Protein AF-A0A957R5I1-F1 (afdb_monomer)

Sequence (158 aa):
MKPSRKRTYSVPQFLSDVSAVVSNPRVVFKVADLPAPFRERLMLAVTAVNECRYCSYFHARQAVRAGLAREEVDDLLKGVIENVPLDEAAAVFYAQHWADHNGDPDPAVRARLVEGHGEEKVQVIEMALLLIRIANLSGNSYDVWLARVSGGRWGGAA

Foldseek 3Di:
DPDDDQAADDPVRLVVLVCVCVVCVVLVVCLVVPQQLLLLLLLLQLCLLNVQPVSLVVSLVSNVVSPDDNVCSVCSSPNHCPPPPPLSSLLSVVSNQCSNVVNDHDVVSLVVVCVSQNPSVSSSSSSSSSVSSSVSNHSQNVLVVCCVVVVHPGSPDD

Structure (mmCIF, N/CA/C/O backbone):
data_AF-A0A957R5I1-F1
#
_entry.id   AF-A0A957R5I1-F1
#
loop_
_atom_site.group_PDB
_atom_site.id
_atom_site.type_symbol
_atom_site.label_atom_id
_atom_site.label_alt_id
_atom_site.label_comp_id
_atom_site.label_asym_id
_atom_site.label_entity_id
_atom_site.label_seq_id
_atom_site.pdbx_PDB_ins_code
_atom_site.Cartn_x
_atom_site.Cartn_y
_atom_site.Cartn_z
_atom_site.occupancy
_atom_site.B_iso_or_equiv
_atom_site.auth_seq_id
_atom_site.auth_comp_id
_atom_site.auth_asym_id
_atom_site.auth_atom_id
_atom_site.pdbx_PDB_model_num
ATOM 1 N N . MET A 1 1 ? -10.894 -12.390 -13.606 1.00 41.28 1 MET A N 1
ATOM 2 C CA . MET A 1 1 ? -10.155 -11.112 -13.669 1.00 41.28 1 MET A CA 1
ATOM 3 C C . MET A 1 1 ? -9.214 -11.184 -14.865 1.00 41.28 1 MET A C 1
ATOM 5 O O . MET A 1 1 ? -8.538 -12.197 -14.996 1.00 41.28 1 MET A O 1
ATOM 9 N N . LYS A 1 2 ? -9.240 -10.226 -15.804 1.00 32.09 2 LYS A N 1
ATOM 10 C CA . LYS A 1 2 ? -8.241 -10.201 -16.894 1.00 32.09 2 LYS A CA 1
ATOM 11 C C . LYS A 1 2 ? -6.866 -9.949 -16.258 1.00 32.09 2 LYS A C 1
ATOM 13 O O . LYS A 1 2 ? -6.829 -9.119 -15.355 1.00 32.09 2 LYS A O 1
ATOM 18 N N . PRO A 1 3 ? -5.779 -10.611 -16.689 1.00 42.66 3 PRO A N 1
ATOM 19 C CA . PRO A 1 3 ? -4.452 -10.299 -16.171 1.00 42.66 3 PRO A CA 1
ATOM 20 C C . PRO A 1 3 ? -4.141 -8.838 -16.506 1.00 42.66 3 PRO A C 1
ATOM 22 O O . PRO A 1 3 ? -4.047 -8.461 -17.678 1.00 42.66 3 PRO A O 1
ATOM 25 N N . SER A 1 4 ? -4.091 -7.990 -15.481 1.00 56.34 4 SER A N 1
ATOM 26 C CA . SER A 1 4 ? -3.625 -6.619 -15.617 1.00 56.34 4 SER A CA 1
ATOM 27 C C . SER A 1 4 ? -2.122 -6.647 -15.834 1.00 56.34 4 SER A C 1
ATOM 29 O O . SER A 1 4 ? -1.395 -7.390 -15.190 1.00 56.34 4 SER A O 1
ATOM 31 N N . ARG A 1 5 ? -1.622 -5.826 -16.754 1.00 70.81 5 ARG A N 1
ATOM 32 C CA . ARG A 1 5 ? -0.180 -5.623 -16.885 1.00 70.81 5 ARG A CA 1
ATOM 33 C C . ARG A 1 5 ? 0.357 -5.066 -15.560 1.00 70.81 5 ARG A C 1
ATOM 35 O O . ARG A 1 5 ? -0.186 -4.071 -15.077 1.00 70.81 5 ARG A O 1
ATOM 42 N N . LYS A 1 6 ? 1.425 -5.662 -15.013 1.00 86.06 6 LYS A N 1
ATOM 43 C CA . LYS A 1 6 ? 2.073 -5.199 -13.771 1.00 86.06 6 LYS A CA 1
ATOM 44 C C . LYS A 1 6 ? 2.314 -3.690 -13.808 1.00 86.06 6 LYS A C 1
ATOM 46 O O . LYS A 1 6 ? 2.896 -3.170 -14.764 1.00 86.06 6 LYS A O 1
ATOM 51 N N . ARG A 1 7 ? 1.880 -2.983 -12.761 1.00 91.62 7 ARG A N 1
ATOM 52 C CA . ARG A 1 7 ? 2.051 -1.525 -12.659 1.00 91.62 7 ARG A CA 1
ATOM 53 C C . ARG A 1 7 ? 3.519 -1.185 -12.393 1.00 91.62 7 ARG A C 1
ATOM 55 O O . ARG A 1 7 ? 4.143 -1.772 -11.512 1.00 91.62 7 ARG A O 1
ATOM 62 N N . THR A 1 8 ? 4.055 -0.217 -13.129 1.00 94.25 8 THR A N 1
ATOM 63 C CA . THR A 1 8 ? 5.418 0.319 -12.973 1.00 94.25 8 THR A CA 1
ATOM 64 C C . THR A 1 8 ? 5.370 1.828 -12.778 1.00 94.25 8 THR A C 1
ATOM 66 O O . THR A 1 8 ? 4.401 2.468 -13.179 1.00 94.25 8 THR A O 1
ATOM 69 N N . TYR A 1 9 ? 6.435 2.412 -12.240 1.00 94.62 9 TYR A N 1
ATOM 70 C CA . TYR A 1 9 ? 6.546 3.854 -12.078 1.00 94.62 9 TYR A CA 1
ATOM 71 C C . TYR A 1 9 ? 6.905 4.574 -13.375 1.00 94.62 9 TYR A C 1
ATOM 73 O O . TYR A 1 9 ? 7.762 4.140 -14.148 1.00 94.62 9 TYR A O 1
ATOM 81 N N . SER A 1 10 ? 6.309 5.753 -13.544 1.00 94.38 10 SER A N 1
ATOM 82 C CA . SER A 1 10 ? 6.950 6.858 -14.256 1.00 94.38 10 SER A CA 1
ATOM 83 C C . SER A 1 10 ? 7.736 7.728 -13.265 1.00 94.38 10 SER A C 1
ATOM 85 O O . SER A 1 10 ? 7.438 7.742 -12.070 1.00 94.38 10 SER A O 1
ATOM 87 N N . VAL A 1 11 ? 8.726 8.485 -13.752 1.00 93.75 11 VAL A N 1
ATOM 88 C CA . VAL A 1 11 ? 9.521 9.394 -12.902 1.00 93.75 11 VAL A CA 1
ATOM 89 C C . VAL A 1 11 ? 8.651 10.445 -12.193 1.00 93.75 11 VAL A C 1
ATOM 91 O O . VAL A 1 11 ? 8.801 10.580 -10.980 1.00 93.75 11 VAL A O 1
ATOM 94 N N . PRO A 1 12 ? 7.713 11.152 -12.862 1.00 96.06 12 PRO A N 1
ATOM 95 C CA . PRO A 1 12 ? 6.876 12.141 -12.178 1.00 96.06 12 PRO A CA 1
ATOM 96 C C . PRO A 1 12 ? 6.035 11.531 -11.055 1.00 96.06 12 PRO A C 1
ATOM 98 O O . PRO A 1 12 ? 5.927 12.107 -9.977 1.00 96.06 12 PRO A O 1
ATOM 101 N N . GLN A 1 13 ? 5.484 10.338 -11.286 1.00 95.31 13 GLN A N 1
ATOM 102 C CA . GLN A 1 13 ? 4.665 9.645 -10.298 1.00 95.31 13 GLN A CA 1
ATOM 103 C C . GLN A 1 13 ? 5.496 9.191 -9.092 1.00 95.31 13 GLN A C 1
ATOM 105 O O . GLN A 1 13 ? 5.071 9.372 -7.957 1.00 95.31 13 GLN A O 1
ATOM 110 N N . PHE A 1 14 ? 6.702 8.666 -9.325 1.00 96.69 14 PHE A N 1
ATOM 111 C CA . PHE A 1 14 ? 7.619 8.301 -8.248 1.00 96.69 14 PHE A CA 1
ATOM 112 C C . PHE A 1 14 ? 7.990 9.511 -7.383 1.00 96.69 14 PHE A C 1
ATOM 114 O O . PHE A 1 14 ? 7.928 9.439 -6.158 1.00 96.69 14 PHE A O 1
ATOM 121 N N . LEU A 1 15 ? 8.334 10.640 -8.009 1.00 97.50 15 LEU A N 1
ATOM 122 C CA . LEU A 1 15 ? 8.675 11.866 -7.284 1.00 97.50 15 LEU A CA 1
ATOM 123 C C . LEU A 1 15 ? 7.487 12.411 -6.483 1.00 97.50 15 LEU A C 1
ATOM 125 O O . LEU A 1 15 ? 7.681 12.861 -5.356 1.00 97.50 15 LEU A O 1
ATOM 129 N N . SER A 1 16 ? 6.275 12.337 -7.037 1.00 97.00 16 SER A N 1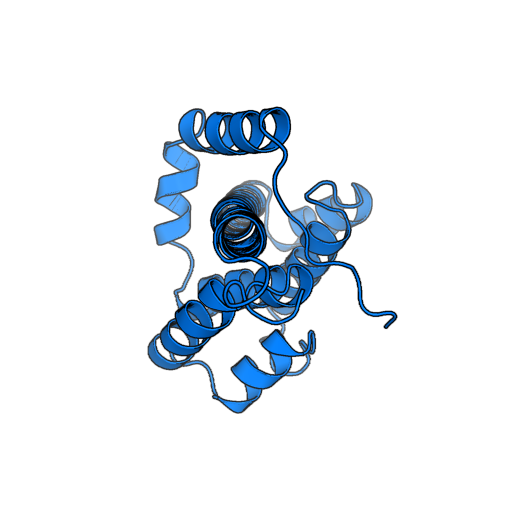
ATOM 130 C CA . SER A 1 16 ? 5.041 12.722 -6.344 1.00 97.00 16 SER A CA 1
ATOM 131 C C . SER A 1 16 ? 4.816 11.876 -5.089 1.00 97.00 16 SER A C 1
ATOM 133 O O . SER A 1 16 ? 4.655 12.424 -3.999 1.00 97.00 16 SER A O 1
ATOM 135 N N . ASP A 1 17 ? 4.872 10.548 -5.219 1.00 97.56 17 ASP A N 1
ATOM 136 C CA . ASP A 1 17 ? 4.639 9.625 -4.104 1.00 97.56 17 ASP A CA 1
ATOM 137 C C . ASP A 1 17 ? 5.710 9.798 -3.009 1.00 97.56 17 ASP A C 1
ATOM 139 O O . ASP A 1 17 ? 5.391 9.898 -1.823 1.00 97.56 17 ASP A O 1
ATOM 143 N N . VAL A 1 18 ? 6.986 9.927 -3.395 1.00 97.81 18 VAL A N 1
ATOM 144 C CA . VAL A 1 18 ? 8.087 10.192 -2.451 1.00 97.81 18 VAL A CA 1
ATOM 145 C C . VAL A 1 18 ? 7.914 11.542 -1.757 1.00 97.81 18 VAL A C 1
ATOM 147 O O . VAL A 1 18 ? 8.105 11.635 -0.544 1.00 97.81 18 VAL A O 1
ATOM 150 N N . SER A 1 19 ? 7.530 12.588 -2.492 1.00 97.69 19 SER A N 1
ATOM 151 C CA . SER A 1 19 ? 7.288 13.911 -1.913 1.00 97.69 19 SER A CA 1
ATOM 152 C C . SER A 1 19 ? 6.162 13.868 -0.879 1.00 97.69 19 SER A C 1
ATOM 154 O O . SER A 1 19 ? 6.321 14.425 0.210 1.00 97.69 19 SER A O 1
ATOM 156 N N . ALA A 1 20 ? 5.070 13.152 -1.159 1.00 96.50 20 ALA A N 1
ATOM 157 C CA . ALA A 1 20 ? 3.962 12.984 -0.224 1.00 96.50 20 ALA A CA 1
ATOM 158 C C . ALA A 1 20 ? 4.394 12.293 1.083 1.00 96.50 20 ALA A C 1
ATOM 160 O O . ALA A 1 20 ? 4.005 12.739 2.164 1.00 96.50 20 ALA A O 1
ATOM 161 N N . VAL A 1 21 ? 5.254 11.271 1.014 1.00 97.31 21 VAL A N 1
ATOM 162 C CA . VAL A 1 21 ? 5.819 10.605 2.204 1.00 97.31 21 VAL A CA 1
ATOM 163 C C . VAL A 1 21 ? 6.737 11.549 2.989 1.00 97.31 21 VAL A C 1
ATOM 165 O O . VAL A 1 21 ? 6.558 11.735 4.193 1.00 97.31 21 VAL A O 1
ATOM 168 N N . VAL A 1 22 ? 7.702 12.183 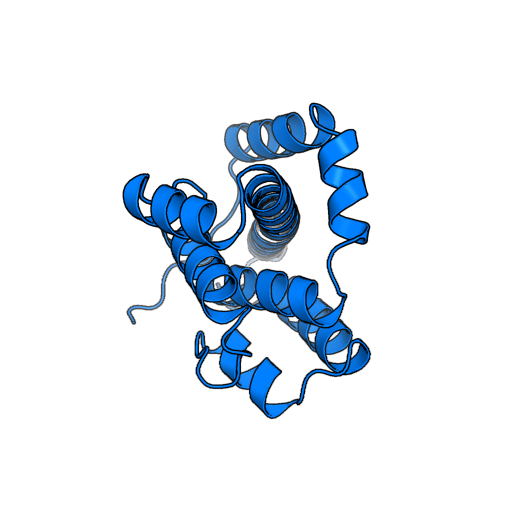2.314 1.00 96.88 22 VAL A N 1
ATOM 169 C CA . VAL A 1 22 ? 8.713 13.050 2.954 1.00 96.88 22 VAL A CA 1
ATOM 170 C C . VAL A 1 22 ? 8.086 14.298 3.582 1.00 96.88 22 VAL A C 1
ATOM 172 O O . VAL A 1 22 ? 8.574 14.784 4.601 1.00 96.88 22 VAL A O 1
ATOM 175 N N . SER A 1 23 ? 6.980 14.790 3.023 1.00 96.75 23 SER A N 1
ATOM 176 C CA . SER A 1 23 ? 6.259 15.956 3.547 1.00 96.75 23 SER A CA 1
ATOM 177 C C . SER A 1 23 ? 5.437 15.643 4.803 1.00 96.75 23 SER A C 1
ATOM 179 O O . SER A 1 23 ? 5.042 16.562 5.518 1.00 96.75 23 SER A O 1
ATOM 181 N N . ASN A 1 24 ? 5.198 14.362 5.112 1.00 96.00 24 ASN A N 1
ATOM 182 C CA . ASN A 1 24 ? 4.316 13.924 6.198 1.00 96.00 24 ASN A CA 1
ATOM 183 C C . ASN A 1 24 ? 5.007 12.978 7.203 1.00 96.00 24 ASN A C 1
ATOM 185 O O . ASN A 1 24 ? 4.441 11.940 7.562 1.00 96.00 24 ASN A O 1
ATOM 189 N N . PRO A 1 25 ? 6.193 13.324 7.744 1.00 95.12 25 PRO A N 1
ATOM 190 C CA . PRO A 1 25 ? 6.981 12.405 8.568 1.00 95.12 25 PRO A CA 1
ATOM 191 C C . PRO A 1 25 ? 6.228 11.941 9.820 1.00 95.12 25 PRO A C 1
ATOM 193 O O . PRO A 1 25 ? 6.342 10.788 10.220 1.00 95.12 25 PRO A O 1
ATOM 196 N N . ARG A 1 26 ? 5.394 12.807 10.418 1.00 95.94 26 ARG A N 1
ATOM 197 C CA . ARG A 1 26 ? 4.580 12.451 11.593 1.00 95.94 26 ARG A CA 1
ATOM 198 C C . ARG A 1 26 ? 3.613 11.302 11.306 1.00 95.94 26 ARG A C 1
ATOM 200 O O . ARG A 1 26 ? 3.454 10.433 12.153 1.00 95.94 26 ARG A O 1
ATOM 207 N N . VAL A 1 27 ? 2.982 11.295 10.132 1.00 96.31 27 VAL A N 1
ATOM 208 C CA . VAL A 1 27 ? 2.048 10.229 9.734 1.00 96.31 27 VAL A CA 1
ATOM 209 C C . VAL A 1 27 ? 2.821 8.958 9.390 1.00 96.31 27 VAL A C 1
ATOM 211 O O . VAL A 1 27 ? 2.406 7.874 9.785 1.00 96.31 27 VAL A O 1
ATOM 214 N N . VAL A 1 28 ? 3.986 9.089 8.744 1.00 97.06 28 VAL A N 1
ATOM 215 C CA . VAL A 1 28 ? 4.887 7.958 8.460 1.00 97.06 28 VAL A CA 1
ATOM 216 C C . VAL A 1 28 ? 5.271 7.224 9.742 1.00 97.06 28 VAL A C 1
ATOM 218 O O . VAL A 1 28 ? 5.175 6.001 9.791 1.00 97.06 28 VAL A O 1
ATOM 221 N N . PHE A 1 29 ? 5.649 7.946 10.801 1.00 96.12 29 PHE A N 1
ATOM 222 C CA . PHE A 1 29 ? 5.985 7.316 12.081 1.00 96.12 29 PHE A CA 1
ATOM 223 C C . PHE A 1 29 ? 4.798 6.569 12.699 1.00 96.12 29 PHE A C 1
ATOM 225 O O . PHE A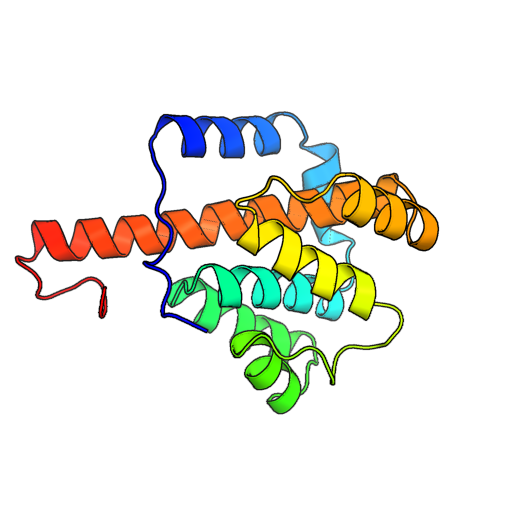 1 29 ? 4.986 5.465 13.200 1.00 96.12 29 PHE A O 1
ATOM 232 N N . LYS A 1 30 ? 3.575 7.100 12.578 1.00 97.25 30 LYS A N 1
ATOM 233 C CA . LYS A 1 30 ? 2.358 6.441 13.084 1.00 97.25 30 LYS A CA 1
ATOM 234 C C . LYS A 1 30 ? 2.016 5.128 12.376 1.00 97.25 30 LYS A C 1
ATOM 236 O O . LYS A 1 30 ? 1.296 4.308 12.933 1.00 97.25 30 LYS A O 1
ATOM 241 N N . VAL A 1 31 ? 2.553 4.865 11.181 1.00 97.75 31 VAL A N 1
ATOM 242 C CA . VAL A 1 31 ? 2.393 3.550 10.524 1.00 97.75 31 VAL A CA 1
ATOM 243 C C . VAL A 1 31 ? 3.020 2.428 11.365 1.00 97.75 31 VAL A C 1
ATOM 245 O O . VAL A 1 31 ? 2.567 1.279 11.317 1.00 97.75 31 VAL A O 1
ATOM 248 N N . ALA A 1 32 ? 4.047 2.742 12.162 1.00 94.75 32 ALA A N 1
ATOM 249 C CA . ALA A 1 32 ? 4.655 1.786 13.082 1.00 94.75 32 ALA A CA 1
ATOM 250 C C . ALA A 1 32 ? 3.686 1.340 14.192 1.00 94.75 32 ALA A C 1
ATOM 252 O O . ALA A 1 32 ? 3.779 0.189 14.620 1.00 94.75 32 ALA A O 1
ATOM 253 N N . ASP A 1 33 ? 2.745 2.211 14.573 1.00 96.62 33 ASP A N 1
ATOM 254 C CA . ASP A 1 33 ? 1.778 2.005 15.658 1.00 96.62 33 ASP A CA 1
ATOM 255 C C . ASP A 1 33 ? 0.588 1.125 15.242 1.00 96.62 33 ASP A C 1
ATOM 257 O O . ASP A 1 33 ? -0.148 0.628 16.097 1.00 96.62 33 ASP A O 1
ATOM 261 N N . LEU A 1 34 ? 0.390 0.894 13.936 1.00 97.50 34 LEU A N 1
ATOM 262 C CA . LEU A 1 34 ? -0.582 -0.094 13.472 1.00 97.50 34 LEU A CA 1
ATOM 263 C C . LEU A 1 34 ? -0.189 -1.488 13.990 1.00 97.50 34 LEU A C 1
ATOM 265 O O . LEU A 1 34 ? 0.981 -1.873 13.850 1.00 97.50 34 LEU A O 1
ATOM 269 N N . PRO A 1 35 ? -1.145 -2.287 14.511 1.00 98.25 35 PRO A N 1
ATOM 270 C CA . PRO A 1 35 ? -0.881 -3.671 14.877 1.00 98.25 35 PRO A CA 1
ATOM 271 C C . PRO A 1 35 ? -0.208 -4.410 13.722 1.00 98.25 35 PRO A C 1
ATOM 273 O O . PRO A 1 35 ? -0.649 -4.312 12.576 1.00 98.25 35 PRO A O 1
ATOM 276 N N . ALA A 1 36 ? 0.864 -5.149 14.013 1.00 98.50 36 ALA A N 1
ATOM 277 C CA . ALA A 1 36 ? 1.637 -5.822 12.973 1.00 98.50 36 ALA A CA 1
ATOM 278 C C . ALA A 1 36 ? 0.772 -6.735 12.074 1.00 98.50 36 ALA A C 1
ATOM 280 O O . ALA A 1 36 ? 0.919 -6.617 10.859 1.00 98.50 36 ALA A O 1
ATOM 281 N N . PRO A 1 37 ? -0.168 -7.552 12.603 1.00 98.50 37 PRO A N 1
ATOM 282 C CA . PRO A 1 37 ? -1.093 -8.321 11.769 1.00 98.50 37 PRO A CA 1
ATOM 283 C C . PRO A 1 37 ? -1.876 -7.454 10.782 1.00 98.50 37 PRO A C 1
ATOM 285 O O . PRO A 1 37 ? -1.838 -7.697 9.578 1.00 98.50 37 PRO A O 1
ATOM 288 N N . PHE A 1 38 ? -2.513 -6.394 11.286 1.00 98.69 38 PHE A N 1
ATOM 289 C CA . PHE A 1 38 ? -3.313 -5.478 10.481 1.00 98.69 38 PHE A CA 1
ATOM 290 C C . PHE A 1 38 ? -2.482 -4.814 9.386 1.00 98.69 38 PHE A C 1
ATOM 292 O O . PHE A 1 38 ? -2.872 -4.790 8.219 1.00 98.69 38 PHE A O 1
ATOM 299 N N . ARG A 1 39 ? -1.295 -4.312 9.746 1.00 98.69 39 ARG A N 1
ATOM 300 C CA . ARG A 1 39 ? -0.388 -3.688 8.786 1.00 98.69 39 ARG A CA 1
ATOM 301 C C . ARG A 1 39 ? -0.036 -4.663 7.670 1.00 98.69 39 ARG A C 1
ATOM 303 O O . ARG A 1 39 ? -0.149 -4.288 6.512 1.00 98.69 39 ARG A O 1
ATOM 310 N N . GLU A 1 40 ? 0.337 -5.902 7.984 1.00 98.81 40 GLU A N 1
ATOM 311 C CA . GLU A 1 40 ? 0.695 -6.884 6.954 1.00 98.81 40 GLU A CA 1
ATOM 312 C C . GLU A 1 40 ? -0.494 -7.282 6.061 1.00 98.81 40 GLU A C 1
ATOM 314 O O . GLU A 1 40 ? -0.287 -7.501 4.868 1.00 98.81 40 GLU A O 1
ATOM 319 N N . ARG A 1 41 ? -1.740 -7.267 6.559 1.00 98.81 41 ARG A N 1
ATOM 320 C CA . ARG A 1 41 ? -2.934 -7.425 5.703 1.00 98.81 41 ARG A CA 1
ATOM 321 C C . ARG A 1 41 ? -3.057 -6.311 4.670 1.00 98.81 41 ARG A C 1
ATOM 323 O O . ARG A 1 41 ? -3.280 -6.597 3.496 1.00 98.81 41 ARG A O 1
ATOM 330 N N . LEU A 1 42 ? -2.858 -5.055 5.083 1.00 98.81 42 LEU A N 1
ATOM 331 C CA . LEU A 1 42 ? -2.854 -3.906 4.168 1.00 98.81 42 LEU A CA 1
ATOM 332 C C . LEU A 1 42 ? -1.732 -4.035 3.125 1.00 98.81 42 LEU A C 1
ATOM 334 O O . LEU A 1 42 ? -1.964 -3.818 1.935 1.00 98.81 42 LEU A O 1
ATOM 338 N N . MET A 1 43 ? -0.529 -4.434 3.559 1.00 98.81 43 MET A N 1
ATOM 339 C CA . MET A 1 43 ? 0.618 -4.629 2.665 1.00 98.81 43 MET A CA 1
ATOM 340 C C . MET A 1 43 ? 0.336 -5.716 1.619 1.00 98.81 43 MET A C 1
ATOM 342 O O . MET A 1 43 ? 0.606 -5.515 0.431 1.00 98.81 43 MET A O 1
ATOM 346 N N . LEU A 1 44 ? -0.215 -6.858 2.043 1.00 98.75 44 LEU A N 1
ATOM 347 C CA . LEU A 1 44 ? -0.550 -7.979 1.165 1.00 98.75 44 LEU A CA 1
ATOM 348 C C . LEU A 1 44 ? -1.683 -7.633 0.197 1.00 98.75 44 LEU A C 1
ATOM 350 O O . LEU A 1 44 ? -1.557 -7.932 -0.986 1.00 98.75 44 LEU A O 1
ATOM 354 N N . ALA A 1 45 ? -2.729 -6.942 0.657 1.00 98.50 45 ALA A N 1
ATOM 355 C CA . ALA A 1 45 ? -3.854 -6.528 -0.179 1.00 98.50 45 ALA A CA 1
ATOM 356 C C . ALA A 1 45 ? -3.419 -5.643 -1.360 1.00 98.50 45 ALA A C 1
ATOM 358 O O . ALA A 1 45 ? -3.771 -5.916 -2.507 1.00 98.50 45 ALA A O 1
ATOM 359 N N . VAL A 1 46 ? -2.590 -4.623 -1.106 1.00 98.56 46 VAL A N 1
ATOM 360 C CA . VAL A 1 46 ? -2.050 -3.761 -2.175 1.00 98.56 46 VAL A CA 1
ATOM 361 C C . VAL A 1 46 ? -1.061 -4.522 -3.059 1.00 98.56 46 VAL A C 1
ATOM 363 O O . VAL A 1 46 ? -1.044 -4.351 -4.280 1.00 98.56 46 VAL A O 1
ATOM 366 N N . THR A 1 47 ? -0.245 -5.389 -2.457 1.00 98.31 47 THR A N 1
ATOM 367 C CA . THR A 1 47 ? 0.744 -6.192 -3.182 1.00 98.31 47 THR A CA 1
ATOM 368 C C . THR A 1 47 ? 0.094 -7.190 -4.137 1.00 98.31 47 THR A C 1
ATOM 370 O O . THR A 1 47 ? 0.612 -7.365 -5.239 1.00 98.31 47 THR A O 1
ATOM 373 N N . ALA A 1 48 ? -1.032 -7.797 -3.756 1.00 97.56 48 ALA A N 1
ATOM 374 C CA . ALA A 1 48 ? -1.806 -8.695 -4.608 1.00 97.56 48 ALA A CA 1
ATOM 375 C C . ALA A 1 48 ? -2.296 -7.974 -5.872 1.00 97.56 48 ALA A C 1
ATOM 377 O O . ALA A 1 48 ? -2.125 -8.477 -6.977 1.00 97.56 48 ALA A O 1
ATOM 378 N N . VAL A 1 49 ? -2.806 -6.748 -5.717 1.00 97.19 49 VAL A N 1
ATOM 379 C CA . VAL A 1 49 ? -3.281 -5.912 -6.831 1.00 97.19 49 VAL A CA 1
ATOM 380 C C . VAL A 1 49 ? -2.140 -5.417 -7.729 1.00 97.19 49 VAL A C 1
ATOM 382 O O . VAL A 1 49 ? -2.302 -5.283 -8.942 1.00 97.19 49 VAL A O 1
ATOM 385 N N . ASN A 1 50 ? -0.976 -5.103 -7.155 1.00 96.88 50 ASN A N 1
ATOM 386 C CA . ASN A 1 50 ? 0.182 -4.626 -7.919 1.00 96.88 50 ASN A CA 1
ATOM 387 C C . ASN A 1 50 ? 1.083 -5.747 -8.452 1.00 96.88 50 ASN A C 1
ATOM 389 O O . ASN A 1 50 ? 2.014 -5.459 -9.208 1.00 96.88 50 ASN A O 1
ATOM 393 N N . GLU A 1 51 ? 0.839 -6.995 -8.053 1.00 95.75 51 GLU A N 1
ATOM 394 C CA . GLU A 1 51 ? 1.527 -8.201 -8.526 1.00 95.75 51 GLU A CA 1
ATOM 395 C C . GLU A 1 51 ? 3.065 -8.138 -8.381 1.00 95.75 51 GLU A C 1
ATOM 397 O O . GLU A 1 51 ? 3.824 -8.642 -9.219 1.00 95.75 51 GLU A O 1
ATOM 402 N N . CYS A 1 52 ? 3.556 -7.510 -7.304 1.00 96.75 52 CYS A N 1
ATOM 403 C CA . CYS A 1 52 ? 4.993 -7.378 -7.056 1.00 96.75 52 CYS A CA 1
ATOM 404 C C . CYS A 1 52 ? 5.558 -8.620 -6.360 1.00 96.75 52 CYS A C 1
ATOM 406 O O . CYS A 1 52 ? 5.332 -8.844 -5.167 1.00 96.75 52 CYS A O 1
ATOM 408 N N . ARG A 1 53 ? 6.366 -9.409 -7.081 1.00 95.31 53 ARG A N 1
ATOM 409 C CA . ARG A 1 53 ? 6.940 -10.672 -6.572 1.00 95.31 53 ARG A CA 1
ATOM 410 C C . ARG A 1 53 ? 7.847 -10.493 -5.352 1.00 95.31 53 ARG A C 1
ATOM 412 O O . ARG A 1 53 ? 7.850 -11.334 -4.458 1.00 95.31 53 ARG A O 1
ATOM 419 N N . TYR A 1 54 ? 8.601 -9.394 -5.302 1.00 97.25 54 TYR A N 1
ATOM 420 C CA . TYR A 1 54 ? 9.516 -9.099 -4.198 1.00 97.25 54 TYR A CA 1
ATOM 421 C C . TYR A 1 54 ? 8.744 -8.824 -2.910 1.00 97.25 54 TYR A C 1
ATOM 423 O O . TYR A 1 54 ? 9.018 -9.421 -1.869 1.00 97.25 54 TYR A O 1
ATOM 431 N N . CYS A 1 55 ? 7.744 -7.949 -3.010 1.00 98.38 55 CYS A N 1
ATOM 432 C CA . CYS A 1 55 ? 6.890 -7.577 -1.894 1.00 98.38 55 CYS A CA 1
ATOM 433 C C . CYS A 1 55 ? 5.990 -8.738 -1.472 1.00 98.38 55 CYS A C 1
ATOM 435 O O . CYS A 1 55 ? 5.815 -8.933 -0.277 1.00 98.38 55 CYS A O 1
ATOM 437 N N . SER A 1 56 ? 5.506 -9.553 -2.419 1.00 98.06 56 SER A N 1
ATOM 438 C CA . SER A 1 56 ? 4.701 -10.745 -2.115 1.00 98.06 56 SER A CA 1
ATOM 439 C C . SER A 1 56 ? 5.487 -11.695 -1.217 1.00 98.06 56 SER A C 1
ATOM 441 O O . SER A 1 56 ? 5.017 -12.075 -0.151 1.00 98.06 56 SER A O 1
ATOM 443 N N . TYR A 1 57 ? 6.733 -12.005 -1.592 1.00 98.00 57 TYR A N 1
ATOM 444 C CA . TYR A 1 57 ? 7.607 -12.853 -0.784 1.00 98.00 57 TYR A CA 1
ATOM 445 C C . TYR A 1 57 ? 7.929 -12.234 0.584 1.00 98.00 57 TYR A C 1
ATOM 447 O O . TYR A 1 57 ? 7.838 -12.906 1.614 1.00 98.00 57 TYR A O 1
ATOM 455 N N . PHE A 1 58 ? 8.313 -10.954 0.607 1.00 98.69 58 PHE A N 1
ATOM 456 C CA . PHE A 1 58 ? 8.696 -10.278 1.843 1.00 98.69 58 PHE A CA 1
ATOM 457 C C . PHE A 1 58 ? 7.523 -10.186 2.827 1.00 98.69 58 PHE A C 1
ATOM 459 O O . PHE A 1 58 ? 7.649 -10.643 3.963 1.00 98.69 58 PHE A O 1
ATOM 466 N N . HIS A 1 59 ? 6.378 -9.665 2.390 1.00 98.69 59 HIS A N 1
ATOM 467 C CA . HIS A 1 59 ? 5.223 -9.449 3.256 1.00 98.69 59 HIS A CA 1
ATOM 468 C C . HIS A 1 59 ? 4.506 -10.744 3.625 1.00 98.69 59 HIS A C 1
ATOM 470 O O . HIS A 1 59 ? 4.047 -10.852 4.753 1.00 98.69 59 HIS A O 1
ATOM 476 N N . ALA A 1 60 ? 4.514 -11.786 2.785 1.00 98.62 60 ALA A N 1
ATOM 477 C CA . ALA A 1 60 ? 4.013 -13.100 3.202 1.00 98.62 60 ALA A CA 1
ATOM 478 C C . ALA A 1 60 ? 4.807 -13.648 4.399 1.00 98.62 60 ALA A C 1
ATOM 480 O O . ALA A 1 60 ? 4.245 -14.141 5.378 1.00 98.62 60 ALA A O 1
ATOM 481 N N . ARG A 1 61 ? 6.139 -13.504 4.370 1.00 98.56 61 ARG A N 1
ATOM 482 C CA . ARG A 1 61 ? 6.998 -13.905 5.491 1.00 98.56 61 ARG A CA 1
ATOM 483 C C . ARG A 1 61 ? 6.749 -13.053 6.736 1.00 98.56 61 ARG A C 1
ATOM 485 O O . ARG A 1 61 ? 6.784 -13.587 7.845 1.00 98.56 61 ARG A O 1
ATOM 492 N N . GLN A 1 62 ? 6.546 -11.748 6.571 1.00 98.62 62 GLN A N 1
ATOM 493 C CA . GLN A 1 62 ? 6.285 -10.837 7.686 1.00 98.62 62 GLN A CA 1
ATOM 494 C C . GLN A 1 62 ? 4.898 -11.059 8.298 1.00 98.62 62 GLN A C 1
ATOM 496 O O . GLN A 1 62 ? 4.795 -11.096 9.518 1.00 98.62 62 GLN A O 1
ATOM 501 N N . ALA A 1 63 ? 3.877 -11.321 7.485 1.00 98.62 63 ALA A N 1
ATOM 502 C CA . ALA A 1 63 ? 2.532 -11.679 7.917 1.00 98.62 63 ALA A CA 1
ATOM 503 C C . ALA A 1 63 ? 2.526 -12.926 8.809 1.00 98.62 63 ALA A C 1
ATOM 505 O O . ALA A 1 63 ? 2.026 -12.884 9.932 1.00 98.62 63 ALA A O 1
ATOM 506 N N . VAL A 1 64 ? 3.175 -14.009 8.366 1.00 98.56 64 VAL A N 1
ATOM 507 C CA . VAL A 1 64 ? 3.300 -15.233 9.177 1.00 98.56 64 VAL A CA 1
ATOM 508 C C . VAL A 1 64 ? 4.038 -14.954 10.492 1.00 98.56 64 VAL A C 1
ATOM 510 O O . VAL A 1 64 ? 3.654 -15.460 11.541 1.00 98.56 64 VAL A O 1
ATOM 513 N N . ARG A 1 65 ? 5.078 -14.108 10.475 1.00 98.56 65 ARG A N 1
ATOM 514 C CA . ARG A 1 65 ? 5.792 -13.689 11.698 1.00 98.56 65 ARG A CA 1
ATOM 515 C C . ARG A 1 65 ? 4.946 -12.824 12.626 1.00 98.56 65 ARG A C 1
ATOM 517 O O . ARG A 1 65 ? 5.157 -12.869 13.832 1.00 98.56 65 ARG A O 1
ATOM 524 N N . ALA A 1 66 ? 4.031 -12.037 12.070 1.00 98.06 66 ALA A N 1
ATOM 525 C CA . ALA A 1 66 ? 3.079 -11.240 12.825 1.00 98.06 66 ALA A CA 1
ATOM 526 C C . ALA A 1 66 ? 1.936 -12.091 13.407 1.00 98.06 66 ALA A C 1
ATOM 528 O O . ALA A 1 66 ? 1.205 -11.596 14.256 1.00 98.06 66 ALA A O 1
ATOM 529 N N . GLY A 1 67 ? 1.812 -13.361 13.004 1.00 98.00 67 GLY A N 1
ATOM 530 C CA . GLY A 1 67 ? 0.836 -14.306 13.546 1.00 98.00 67 GLY A CA 1
ATOM 531 C C . GLY A 1 67 ? -0.351 -14.603 12.630 1.00 98.00 67 GLY A C 1
ATOM 532 O O . GLY A 1 67 ? -1.301 -15.228 13.090 1.00 98.00 67 GLY A O 1
ATOM 533 N N . LEU A 1 68 ? -0.318 -14.184 11.359 1.00 98.44 68 LEU A N 1
ATOM 534 C CA . LEU A 1 68 ? -1.345 -14.576 10.389 1.00 98.44 68 LEU A CA 1
ATOM 535 C C . LEU A 1 68 ? -1.227 -16.066 10.054 1.00 98.44 68 LEU A C 1
ATOM 537 O O . LEU A 1 68 ? -0.120 -16.603 9.914 1.00 98.44 68 LEU A O 1
ATOM 541 N N . ALA A 1 69 ? -2.378 -16.715 9.876 1.00 97.88 69 ALA A N 1
ATOM 542 C CA . ALA A 1 69 ? -2.444 -18.070 9.344 1.00 97.88 69 ALA A CA 1
ATOM 543 C C . ALA A 1 69 ? -1.914 -18.093 7.902 1.00 97.88 69 ALA A C 1
ATOM 545 O O . ALA A 1 69 ? -2.062 -17.125 7.155 1.00 97.88 69 ALA A O 1
ATOM 546 N N . ARG A 1 70 ? -1.285 -19.198 7.487 1.00 97.38 70 ARG A N 1
ATOM 547 C CA . ARG A 1 70 ? -0.727 -19.305 6.125 1.00 97.38 70 ARG A CA 1
ATOM 548 C C . ARG A 1 70 ? -1.827 -19.242 5.075 1.00 97.38 70 ARG A C 1
ATOM 550 O O . ARG A 1 70 ? -1.642 -18.624 4.036 1.00 97.38 70 ARG A O 1
ATOM 557 N N . GLU A 1 71 ? -2.964 -19.836 5.398 1.00 97.56 71 GLU A N 1
ATOM 558 C CA . GLU A 1 71 ? -4.171 -19.862 4.587 1.00 97.56 71 GLU A CA 1
ATOM 559 C C . GLU A 1 71 ? -4.682 -18.436 4.344 1.00 97.56 71 GLU A C 1
ATOM 561 O O . GLU A 1 71 ? -4.933 -18.057 3.206 1.00 97.56 71 GLU A O 1
ATOM 566 N N . GLU A 1 72 ? -4.717 -17.604 5.390 1.00 98.12 72 GLU A N 1
ATOM 567 C CA . GLU A 1 72 ? -5.094 -16.193 5.278 1.00 98.12 72 GLU A CA 1
ATOM 568 C C . GLU A 1 72 ? -4.109 -15.402 4.399 1.00 98.12 72 GLU A C 1
ATOM 570 O O . GLU A 1 72 ? -4.524 -14.586 3.578 1.00 98.12 72 GLU A O 1
ATOM 575 N N . VAL A 1 73 ? -2.799 -15.653 4.523 1.00 98.44 73 VAL A N 1
ATOM 576 C CA . VAL A 1 73 ? -1.784 -15.015 3.664 1.00 98.44 73 VAL A CA 1
ATOM 577 C C . VAL A 1 73 ? -1.971 -15.400 2.195 1.00 98.44 73 VAL A C 1
ATOM 579 O O . VAL A 1 73 ? -1.914 -14.532 1.321 1.00 98.44 73 VAL A O 1
ATOM 582 N N . ASP A 1 74 ? -2.195 -16.684 1.920 1.00 97.56 74 ASP A N 1
ATOM 583 C CA . ASP A 1 74 ? -2.415 -17.190 0.564 1.00 97.56 74 ASP A CA 1
ATOM 584 C C . ASP A 1 74 ? -3.704 -16.631 -0.049 1.00 97.56 74 ASP A C 1
ATOM 586 O O . ASP A 1 74 ? -3.738 -16.334 -1.245 1.00 97.56 74 ASP A O 1
ATOM 590 N N . ASP A 1 75 ? -4.750 -16.464 0.757 1.00 97.75 75 ASP A N 1
ATOM 591 C CA . ASP A 1 75 ? -6.011 -15.857 0.340 1.00 97.75 75 ASP A CA 1
ATOM 592 C C . ASP A 1 75 ? -5.838 -14.376 0.010 1.00 97.75 75 ASP A C 1
ATOM 594 O O . ASP A 1 75 ? -6.211 -13.949 -1.085 1.00 97.75 75 ASP A O 1
ATOM 598 N N . LEU A 1 76 ? -5.168 -13.612 0.877 1.00 98.19 76 LEU A N 1
ATOM 599 C CA . LEU A 1 76 ? -4.881 -12.197 0.632 1.00 98.19 76 LEU A CA 1
ATOM 600 C C . LEU A 1 76 ? -4.080 -11.992 -0.659 1.00 98.19 76 LEU A C 1
ATOM 602 O O . LEU A 1 76 ? -4.395 -11.091 -1.437 1.00 98.19 76 LEU A O 1
ATOM 606 N N . LEU A 1 77 ? -3.092 -12.851 -0.938 1.00 96.81 77 LEU A N 1
ATOM 607 C CA . LEU A 1 77 ? -2.318 -12.812 -2.187 1.00 96.81 77 LEU A CA 1
ATOM 608 C C . LEU A 1 77 ? -3.148 -13.156 -3.433 1.00 96.81 77 LEU A C 1
ATOM 610 O O . LEU A 1 77 ? -2.791 -12.738 -4.534 1.00 96.81 77 LEU A O 1
ATOM 614 N N . LYS A 1 78 ? -4.258 -13.885 -3.276 1.00 95.94 78 LYS A N 1
ATOM 615 C CA . LYS A 1 78 ? -5.249 -14.144 -4.337 1.00 95.94 78 LYS A CA 1
ATOM 616 C C . LYS A 1 78 ? -6.346 -13.076 -4.394 1.00 95.94 78 LYS A C 1
ATOM 618 O O . LYS A 1 78 ? -7.239 -13.170 -5.233 1.00 95.94 78 LYS A O 1
ATOM 623 N N . GLY A 1 79 ? -6.288 -12.075 -3.516 1.00 94.88 79 GLY A N 1
ATOM 624 C CA . GLY A 1 79 ? -7.291 -11.024 -3.392 1.00 94.88 79 GLY A CA 1
ATOM 625 C C . GLY A 1 79 ? -8.544 -11.430 -2.608 1.00 94.88 79 GLY A C 1
ATOM 626 O O . GLY A 1 79 ? -9.532 -10.701 -2.639 1.00 94.88 79 GLY A O 1
ATOM 627 N N . VAL A 1 80 ? -8.521 -12.563 -1.909 1.00 96.50 80 VAL A N 1
ATOM 628 C CA . VAL A 1 80 ? -9.619 -13.049 -1.066 1.00 96.50 80 VAL A CA 1
ATOM 629 C C . VAL A 1 80 ? -9.454 -12.496 0.351 1.00 96.50 80 VAL A C 1
ATOM 631 O O . VAL A 1 80 ? -8.374 -12.569 0.930 1.00 96.50 80 VAL A O 1
ATOM 634 N N . ILE A 1 81 ? -10.530 -11.940 0.915 1.00 93.94 81 ILE A N 1
ATOM 635 C CA . ILE A 1 81 ? -10.524 -11.300 2.245 1.00 93.94 81 ILE A CA 1
ATOM 636 C C . ILE A 1 81 ? -11.442 -11.996 3.261 1.00 93.94 81 ILE A C 1
ATOM 638 O O . ILE A 1 81 ? -11.676 -11.461 4.338 1.00 93.94 81 ILE A O 1
ATOM 642 N N . GLU A 1 82 ? -11.975 -13.177 2.940 1.00 92.06 82 GLU A N 1
ATOM 643 C CA . GLU A 1 82 ? -12.951 -13.891 3.785 1.00 92.06 82 GLU A CA 1
ATOM 644 C C . GLU A 1 82 ? -12.403 -14.246 5.176 1.00 92.06 82 GLU A C 1
ATOM 646 O O . GLU A 1 82 ? -13.153 -14.264 6.148 1.00 92.06 82 GLU A O 1
ATOM 651 N N . ASN A 1 83 ? -11.090 -14.472 5.277 1.00 92.06 83 ASN A N 1
ATOM 652 C CA . ASN A 1 83 ? -10.401 -14.813 6.522 1.00 92.06 83 ASN A CA 1
ATOM 653 C C . ASN A 1 83 ? -9.888 -13.589 7.306 1.00 92.06 83 ASN A C 1
ATOM 655 O O . ASN A 1 83 ? -9.227 -13.749 8.331 1.00 92.06 83 ASN A O 1
ATOM 659 N N . VAL A 1 84 ? -10.190 -12.369 6.847 1.00 95.94 84 VAL A N 1
ATOM 660 C CA . VAL A 1 84 ? -9.820 -11.131 7.544 1.00 95.94 84 VAL A CA 1
ATOM 661 C C . VAL A 1 84 ? -10.797 -10.869 8.701 1.00 95.94 84 VAL A C 1
ATOM 663 O O . VAL A 1 84 ? -12.011 -10.966 8.503 1.00 95.94 84 VAL A O 1
ATOM 666 N N . PRO A 1 85 ? -10.314 -10.479 9.897 1.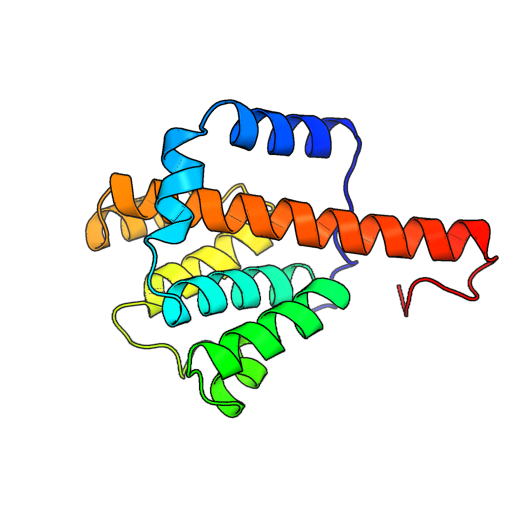00 96.00 85 PRO A N 1
ATOM 667 C CA . PRO A 1 85 ? -11.173 -10.060 11.003 1.00 96.00 85 PRO A CA 1
ATOM 668 C C . PRO A 1 85 ? -12.173 -8.969 10.595 1.00 96.00 85 PRO A C 1
ATOM 670 O O . PRO A 1 85 ? -11.826 -8.025 9.884 1.00 96.00 85 PRO A O 1
ATOM 673 N N . LEU A 1 86 ? -13.423 -9.078 11.058 1.00 92.38 86 LEU A N 1
ATOM 674 C CA . LEU A 1 86 ? -14.515 -8.180 10.650 1.00 92.38 86 LEU A CA 1
ATOM 675 C C . LEU A 1 86 ? -14.224 -6.696 10.925 1.00 92.38 86 LEU A C 1
ATOM 677 O O . LEU A 1 86 ? -14.653 -5.837 10.158 1.00 92.38 86 LEU A O 1
ATOM 681 N N . ASP A 1 87 ? -13.490 -6.398 11.994 1.00 93.44 87 ASP A N 1
ATOM 682 C CA . ASP A 1 87 ? -13.083 -5.047 12.388 1.00 93.44 87 ASP A CA 1
ATOM 683 C C . ASP A 1 87 ? -11.976 -4.452 11.499 1.00 93.44 87 ASP A C 1
ATOM 685 O O . ASP A 1 87 ? -11.762 -3.240 11.510 1.00 93.44 87 ASP A O 1
ATOM 689 N N . GLU A 1 88 ? -11.307 -5.275 10.689 1.00 96.75 88 GLU A N 1
ATOM 690 C CA . GLU A 1 88 ? -10.272 -4.860 9.735 1.00 96.75 88 GLU A CA 1
ATOM 691 C C . GLU A 1 88 ? -10.721 -5.004 8.271 1.00 96.75 88 GLU A C 1
ATOM 693 O O . GLU A 1 88 ? -10.173 -4.337 7.388 1.00 96.75 88 GLU A O 1
ATOM 698 N N . ALA A 1 89 ? -11.737 -5.829 7.998 1.00 96.12 89 ALA A N 1
ATOM 699 C CA . ALA A 1 89 ? -12.178 -6.194 6.651 1.00 96.12 89 ALA A CA 1
ATOM 700 C C . ALA A 1 89 ? -12.494 -4.980 5.766 1.00 96.12 89 ALA A C 1
ATOM 702 O O . ALA A 1 89 ? -12.088 -4.943 4.605 1.00 96.12 89 ALA A O 1
ATOM 703 N N . ALA A 1 90 ? -13.143 -3.948 6.314 1.00 96.69 90 ALA A N 1
ATOM 704 C CA . ALA A 1 90 ? -13.444 -2.722 5.573 1.00 96.69 90 ALA A CA 1
ATOM 705 C C . ALA A 1 90 ? -12.174 -1.973 5.127 1.00 96.69 90 ALA A C 1
ATOM 707 O O . ALA A 1 90 ? -12.114 -1.475 4.003 1.00 96.69 90 ALA A O 1
ATOM 708 N N . ALA A 1 91 ? -11.143 -1.922 5.975 1.00 98.19 91 ALA A N 1
ATOM 709 C CA . ALA A 1 91 ? -9.872 -1.282 5.649 1.00 98.19 91 ALA A CA 1
ATOM 710 C C . ALA A 1 91 ? -9.042 -2.109 4.656 1.00 98.19 91 ALA A C 1
ATOM 712 O O . ALA A 1 91 ? -8.397 -1.543 3.775 1.00 98.19 91 ALA A O 1
ATOM 713 N N . VAL A 1 92 ? -9.081 -3.441 4.757 1.00 98.31 92 VAL A N 1
ATOM 714 C CA . VAL A 1 92 ? -8.395 -4.331 3.806 1.00 98.31 92 VAL A CA 1
ATOM 715 C C . VAL A 1 92 ? -9.075 -4.295 2.434 1.00 98.31 92 VAL A C 1
ATOM 717 O O . VAL A 1 92 ? -8.393 -4.174 1.418 1.00 98.31 92 VAL A O 1
ATOM 720 N N . PHE A 1 93 ? -10.409 -4.294 2.388 1.00 97.06 93 PHE A N 1
ATOM 721 C CA . PHE A 1 93 ? -11.159 -4.087 1.148 1.00 97.06 93 PHE A CA 1
ATOM 722 C C . PHE A 1 93 ? -10.873 -2.706 0.540 1.00 97.06 93 PHE A C 1
ATOM 724 O O . PHE A 1 93 ? -10.613 -2.588 -0.658 1.00 97.06 93 PHE A O 1
ATOM 731 N N . TYR A 1 94 ? -10.843 -1.656 1.370 1.00 98.31 94 TYR A N 1
ATOM 732 C CA . TYR A 1 94 ? -10.431 -0.322 0.938 1.00 98.31 94 TYR A CA 1
ATOM 733 C C . TYR A 1 94 ? -9.024 -0.321 0.336 1.00 98.31 94 TYR A C 1
ATOM 735 O O . TYR A 1 94 ? -8.815 0.298 -0.700 1.00 98.31 94 TYR A O 1
ATOM 743 N N . ALA A 1 95 ? -8.069 -1.031 0.941 1.00 98.62 95 ALA A N 1
ATOM 744 C CA . ALA A 1 95 ? -6.706 -1.133 0.431 1.00 98.62 95 ALA A CA 1
ATOM 745 C C . ALA A 1 95 ? -6.649 -1.754 -0.975 1.00 98.62 95 ALA A C 1
ATOM 747 O O . ALA A 1 95 ? -5.917 -1.251 -1.832 1.00 98.62 95 ALA A O 1
ATOM 748 N N . GLN A 1 96 ? -7.448 -2.796 -1.234 1.00 97.31 96 GLN A N 1
ATOM 749 C CA . GLN A 1 96 ? -7.588 -3.377 -2.575 1.00 97.31 96 GLN A CA 1
ATOM 750 C C . GLN A 1 96 ? -8.178 -2.360 -3.557 1.00 97.31 96 GLN A C 1
ATOM 752 O O . GLN A 1 96 ? -7.574 -2.094 -4.594 1.00 97.31 96 GLN A O 1
ATOM 757 N N . HIS A 1 97 ? -9.298 -1.722 -3.192 1.00 96.69 97 HIS A N 1
ATOM 758 C CA . HIS A 1 97 ? -9.947 -0.692 -4.014 1.00 96.69 97 HIS A CA 1
ATOM 759 C C . HIS A 1 97 ? -8.993 0.463 -4.338 1.00 96.69 97 HIS A C 1
ATOM 761 O O . HIS A 1 97 ? -8.883 0.882 -5.490 1.00 96.69 97 HIS A O 1
ATOM 767 N N . TRP A 1 98 ? -8.271 0.957 -3.333 1.00 98.19 98 TRP A N 1
ATOM 768 C CA . TRP A 1 98 ? -7.278 2.021 -3.450 1.00 98.19 98 TRP A CA 1
ATOM 769 C C . TRP A 1 98 ? -6.161 1.639 -4.425 1.00 98.19 98 TRP A C 1
ATOM 771 O O . TRP A 1 98 ? -5.781 2.436 -5.284 1.00 98.19 98 TRP A O 1
ATOM 781 N N . ALA A 1 99 ? -5.661 0.404 -4.345 1.00 97.38 99 ALA A N 1
ATOM 782 C CA . ALA A 1 99 ? -4.636 -0.092 -5.255 1.00 97.38 99 ALA A CA 1
ATOM 783 C C . ALA A 1 99 ? -5.167 -0.257 -6.690 1.00 97.38 99 ALA A C 1
ATOM 785 O O . ALA A 1 99 ? -4.482 0.126 -7.646 1.00 97.38 99 ALA A O 1
ATOM 786 N N . ASP A 1 100 ? -6.395 -0.757 -6.849 1.00 95.50 100 ASP A N 1
ATOM 787 C CA . ASP A 1 100 ? -7.036 -0.952 -8.153 1.00 95.50 100 ASP A CA 1
ATOM 788 C C . ASP A 1 100 ? -7.222 0.372 -8.891 1.00 95.50 100 ASP A C 1
ATOM 790 O O . ASP A 1 100 ? -6.909 0.474 -10.083 1.00 95.50 100 ASP A O 1
ATOM 794 N N . HIS A 1 101 ? -7.604 1.408 -8.145 1.00 95.69 101 HIS A N 1
ATOM 795 C CA . HIS A 1 101 ? -7.768 2.774 -8.635 1.00 95.69 101 HIS A CA 1
ATOM 796 C C . HIS A 1 101 ? -6.460 3.572 -8.619 1.00 95.69 101 HIS A C 1
ATOM 798 O O . HIS A 1 101 ? -6.459 4.796 -8.692 1.00 95.69 101 HIS A O 1
ATOM 804 N N . ASN A 1 102 ? -5.313 2.890 -8.565 1.00 94.50 102 ASN A N 1
ATOM 805 C CA . ASN A 1 102 ? -3.998 3.502 -8.717 1.00 94.50 102 ASN A CA 1
ATOM 806 C C . ASN A 1 102 ? -3.704 4.624 -7.697 1.00 94.50 102 ASN A C 1
ATOM 808 O O . ASN A 1 102 ? -2.980 5.568 -8.009 1.00 94.50 102 ASN A O 1
ATOM 812 N N . GLY A 1 103 ? -4.209 4.481 -6.474 1.00 94.75 103 GLY A N 1
ATOM 813 C CA . GLY A 1 103 ? -4.054 5.456 -5.399 1.00 94.75 103 GLY A CA 1
ATOM 814 C C . GLY A 1 103 ? -5.108 6.562 -5.371 1.00 94.75 103 GLY A C 1
ATOM 815 O O . GLY A 1 103 ? -4.997 7.457 -4.538 1.00 94.75 103 GLY A O 1
ATOM 816 N N . ASP A 1 104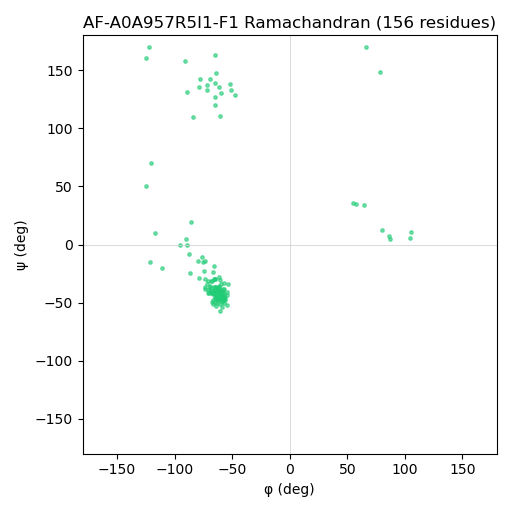 ? -6.116 6.491 -6.244 1.00 95.25 104 ASP A N 1
ATOM 817 C CA . ASP A 1 104 ? -7.202 7.467 -6.370 1.00 95.25 104 ASP A CA 1
ATOM 818 C C . ASP A 1 104 ? -8.571 6.792 -6.134 1.00 95.25 104 ASP A C 1
ATOM 820 O O . ASP A 1 104 ? -9.321 6.526 -7.075 1.00 95.25 104 ASP A O 1
ATOM 824 N N . PRO A 1 105 ? -8.871 6.380 -4.886 1.00 93.75 105 PRO A N 1
ATOM 825 C CA . PRO A 1 105 ? -10.098 5.660 -4.559 1.00 93.75 105 PRO A CA 1
ATOM 826 C C . PRO A 1 105 ? -11.344 6.531 -4.775 1.00 93.75 105 PRO A C 1
ATOM 828 O O . PRO A 1 105 ? -11.286 7.757 -4.781 1.00 93.75 105 PRO A O 1
ATOM 831 N N . ASP A 1 106 ? -12.512 5.889 -4.839 1.00 94.25 106 ASP A N 1
ATOM 832 C CA . ASP A 1 106 ? -13.788 6.604 -4.907 1.00 94.25 106 ASP A CA 1
ATOM 833 C C . ASP A 1 106 ? -13.986 7.394 -3.593 1.00 94.25 106 ASP A C 1
ATOM 835 O O . ASP A 1 106 ? -13.924 6.791 -2.510 1.00 94.25 106 ASP A O 1
ATOM 839 N N . PRO A 1 107 ? -14.252 8.715 -3.647 1.00 95.62 107 PRO A N 1
ATOM 840 C CA . PRO A 1 107 ? -14.484 9.529 -2.456 1.00 95.62 107 PRO A CA 1
ATOM 841 C C . PRO A 1 107 ? -15.575 8.978 -1.529 1.00 95.62 107 PRO A C 1
ATOM 843 O O . PRO A 1 107 ? -15.444 9.075 -0.310 1.00 95.62 107 PRO A O 1
ATOM 846 N N . ALA A 1 108 ? -16.624 8.351 -2.071 1.00 95.75 108 ALA A N 1
ATOM 847 C CA . ALA A 1 108 ? -17.684 7.724 -1.285 1.00 95.75 108 ALA A CA 1
ATOM 848 C C . ALA A 1 108 ? -17.205 6.447 -0.574 1.00 95.75 108 ALA A C 1
ATOM 850 O O . ALA A 1 108 ? -17.678 6.110 0.513 1.00 95.75 108 ALA A O 1
ATOM 851 N N . VAL A 1 109 ? -16.257 5.717 -1.166 1.00 95.19 109 VAL A N 1
ATOM 852 C CA . VAL A 1 109 ? -15.620 4.551 -0.535 1.00 95.19 109 VAL A CA 1
ATOM 853 C C . VAL A 1 109 ? -14.695 5.002 0.597 1.00 95.19 109 VAL A C 1
ATOM 855 O O . VAL A 1 109 ? -14.765 4.439 1.690 1.00 95.19 109 VAL A O 1
ATOM 858 N N . ARG A 1 110 ? -13.920 6.076 0.392 1.00 97.50 110 ARG A N 1
ATOM 859 C CA . ARG A 1 110 ? -13.111 6.689 1.457 1.00 97.50 110 ARG A CA 1
ATOM 860 C C . ARG A 1 110 ? -13.976 7.225 2.600 1.00 97.50 110 ARG A C 1
ATOM 862 O O . ARG A 1 110 ? -13.682 6.940 3.757 1.00 97.50 110 ARG A O 1
ATOM 869 N N . ALA A 1 111 ? -15.049 7.957 2.294 1.00 97.00 111 ALA A N 1
ATOM 870 C CA . ALA A 1 111 ? -15.944 8.535 3.299 1.00 97.00 111 ALA A CA 1
ATOM 871 C C . ALA A 1 111 ? -16.530 7.463 4.232 1.00 97.00 111 ALA A C 1
ATOM 873 O O . ALA A 1 111 ? -16.464 7.606 5.450 1.00 97.00 111 ALA A O 1
ATOM 874 N N . ARG A 1 112 ? -16.987 6.334 3.674 1.00 95.19 112 ARG A N 1
ATOM 875 C CA . ARG A 1 112 ? -17.475 5.193 4.467 1.00 95.19 112 ARG A CA 1
ATOM 876 C C . ARG A 1 112 ? -16.407 4.593 5.379 1.00 95.19 112 ARG A C 1
ATOM 878 O O . ARG A 1 112 ? -16.713 4.186 6.496 1.00 95.19 112 ARG A O 1
ATOM 885 N N . LEU A 1 113 ? -15.149 4.539 4.934 1.00 97.00 113 LEU A N 1
ATOM 886 C CA . LEU A 1 113 ? -14.065 4.078 5.798 1.00 97.00 113 LEU A CA 1
ATOM 887 C C . LEU A 1 113 ? -13.825 5.056 6.959 1.00 97.00 113 LEU A C 1
ATOM 889 O O . LEU A 1 113 ? -13.670 4.614 8.099 1.00 97.00 113 LEU A O 1
ATOM 893 N N . VAL A 1 114 ? -13.839 6.363 6.676 1.00 98.00 114 VAL A N 1
ATOM 894 C CA . VAL A 1 114 ? -13.681 7.432 7.678 1.00 98.00 114 VAL A CA 1
ATOM 895 C C . VAL A 1 114 ? -14.793 7.385 8.725 1.00 98.00 114 VAL A C 1
ATOM 897 O O . VAL A 1 114 ? -14.490 7.499 9.910 1.00 98.00 114 VAL A O 1
ATOM 900 N N . GLU A 1 115 ? -16.044 7.146 8.330 1.00 96.31 115 GLU A N 1
ATOM 901 C CA . GLU A 1 115 ? -17.172 6.987 9.262 1.00 96.31 115 GLU A CA 1
ATOM 902 C C . GLU A 1 115 ? -16.940 5.857 10.281 1.00 96.31 115 GLU A C 1
ATOM 904 O O . GLU A 1 115 ? -17.280 6.007 11.453 1.00 96.31 115 GLU A O 1
ATOM 909 N N . GLY A 1 116 ? -16.324 4.746 9.860 1.00 92.94 116 GLY A N 1
ATOM 910 C CA . GLY A 1 116 ? -16.061 3.596 10.733 1.00 92.94 116 GLY A CA 1
ATOM 911 C C . GLY A 1 116 ? -14.753 3.658 11.532 1.00 92.94 116 GLY A C 1
ATOM 912 O O . GLY A 1 116 ? -14.643 3.005 12.566 1.00 92.94 116 GLY A O 1
ATOM 913 N N . HIS A 1 117 ? -13.748 4.405 11.061 1.00 94.50 117 HIS A N 1
ATOM 914 C CA . HIS A 1 117 ? -12.376 4.344 11.597 1.00 94.50 117 HIS A CA 1
ATOM 915 C C . HIS A 1 117 ? -11.845 5.679 12.126 1.00 94.50 117 HIS A C 1
ATOM 917 O O . HIS A 1 117 ? -10.843 5.692 12.843 1.00 94.50 117 HIS A O 1
ATOM 923 N N . GLY A 1 118 ? -12.497 6.788 11.781 1.00 97.31 118 GLY A N 1
ATOM 924 C CA . GLY A 1 118 ? -12.010 8.137 12.027 1.00 97.31 118 GLY A CA 1
ATOM 925 C C . GLY A 1 118 ? -10.936 8.573 11.028 1.00 97.31 118 GLY A C 1
ATOM 926 O O . GLY A 1 118 ? -10.130 7.780 10.537 1.00 97.31 118 GLY A O 1
ATOM 927 N N . GLU A 1 119 ? -10.908 9.875 10.751 1.00 97.88 119 GLU A N 1
ATOM 928 C CA . GLU A 1 119 ? -10.020 10.487 9.755 1.00 97.88 119 GLU A CA 1
ATOM 929 C C . GLU A 1 119 ? -8.533 10.226 10.060 1.00 97.88 119 GLU A C 1
ATOM 931 O O . GLU A 1 119 ? -7.764 9.896 9.161 1.00 97.88 119 GLU A O 1
ATOM 936 N N . GLU A 1 120 ? -8.125 10.287 11.332 1.00 97.62 120 GLU A N 1
ATOM 937 C CA . GLU A 1 120 ? -6.730 10.057 11.729 1.00 97.62 120 GLU A CA 1
ATOM 938 C C . GLU A 1 120 ? -6.251 8.640 11.381 1.00 97.62 120 GLU A C 1
ATOM 940 O O . GLU A 1 120 ? -5.183 8.472 10.790 1.00 97.62 120 GLU A O 1
ATOM 945 N N . LYS A 1 121 ? -7.042 7.611 11.714 1.00 97.75 121 LYS A N 1
ATOM 946 C CA . LYS A 1 121 ? -6.680 6.217 11.423 1.00 97.75 121 LYS A CA 1
ATOM 947 C C . LYS A 1 121 ? -6.643 5.973 9.916 1.00 97.75 121 LYS A C 1
ATOM 949 O O . LYS A 1 121 ? -5.734 5.296 9.443 1.00 97.75 121 LYS A O 1
ATOM 954 N N . VAL A 1 122 ? -7.582 6.553 9.162 1.00 98.31 122 VAL A N 1
ATOM 955 C CA . VAL A 1 122 ? -7.603 6.451 7.694 1.00 98.31 122 VAL A CA 1
ATOM 956 C C . VAL A 1 122 ? -6.361 7.084 7.071 1.00 98.31 122 VAL A C 1
ATOM 958 O O . VAL A 1 122 ? -5.747 6.453 6.217 1.00 98.31 122 VAL A O 1
ATOM 961 N N . GLN A 1 123 ? -5.909 8.247 7.543 1.00 98.19 123 GLN A N 1
ATOM 962 C CA . GLN A 1 123 ? -4.669 8.863 7.051 1.00 98.19 123 GLN A CA 1
ATOM 963 C C . GLN A 1 123 ? -3.433 7.984 7.300 1.00 98.19 123 GLN A C 1
ATOM 965 O O . GLN A 1 123 ? -2.548 7.894 6.448 1.00 98.19 123 GLN A O 1
ATOM 970 N N . VAL A 1 124 ? -3.367 7.304 8.450 1.00 98.69 124 VAL A N 1
ATOM 971 C CA . VAL A 1 124 ? -2.278 6.357 8.750 1.00 98.69 124 VAL A CA 1
ATOM 972 C C . VAL A 1 124 ? -2.360 5.117 7.855 1.00 98.69 124 VAL A C 1
ATOM 974 O O . VAL A 1 124 ? -1.329 4.659 7.358 1.00 98.69 124 VAL A O 1
ATOM 977 N N . ILE A 1 125 ? -3.566 4.598 7.601 1.00 98.69 125 ILE A N 1
ATOM 978 C CA . ILE A 1 125 ? -3.791 3.508 6.641 1.00 98.69 125 ILE A CA 1
ATOM 979 C C . ILE A 1 125 ? -3.308 3.938 5.254 1.00 98.69 125 ILE A C 1
ATOM 981 O O . ILE A 1 125 ? -2.456 3.265 4.688 1.00 98.69 125 ILE A O 1
ATOM 985 N N . GLU A 1 126 ? -3.771 5.075 4.733 1.00 98.69 126 GLU A N 1
ATOM 986 C CA . GLU A 1 126 ? -3.392 5.601 3.413 1.00 98.69 126 GLU A CA 1
ATOM 987 C C . GLU A 1 126 ? -1.879 5.809 3.283 1.00 98.69 126 GLU A C 1
ATOM 989 O O . GLU A 1 126 ? -1.296 5.477 2.250 1.00 98.69 126 GLU A O 1
ATOM 994 N N . MET A 1 127 ? -1.213 6.268 4.347 1.00 98.81 127 MET A N 1
ATOM 995 C CA . MET A 1 127 ? 0.246 6.353 4.378 1.00 98.81 127 MET A CA 1
ATOM 996 C C . MET A 1 127 ? 0.905 4.969 4.281 1.00 98.81 127 MET A C 1
ATOM 998 O O . MET A 1 127 ? 1.871 4.802 3.539 1.00 98.81 127 MET A O 1
ATOM 1002 N N . ALA A 1 128 ? 0.376 3.950 4.966 1.00 98.81 128 ALA A N 1
ATOM 1003 C CA . ALA A 1 128 ? 0.855 2.575 4.818 1.00 98.81 128 ALA A CA 1
ATOM 1004 C C . ALA A 1 128 ? 0.669 2.053 3.379 1.00 98.81 128 ALA A C 1
ATOM 1006 O O . ALA A 1 128 ? 1.594 1.448 2.832 1.00 98.81 128 ALA A O 1
ATOM 1007 N N . LEU A 1 129 ? -0.478 2.342 2.746 1.00 98.81 129 LEU A N 1
ATOM 1008 C CA . LEU A 1 129 ? -0.762 1.978 1.349 1.00 98.81 129 LEU A CA 1
ATOM 1009 C C . LEU A 1 129 ? 0.206 2.664 0.372 1.00 98.81 129 LEU A C 1
ATOM 1011 O O . LEU A 1 129 ? 0.709 2.034 -0.562 1.00 98.81 129 LEU A O 1
ATOM 1015 N N . LEU A 1 130 ? 0.518 3.939 0.608 1.00 98.69 130 LEU A N 1
ATOM 1016 C CA . LEU A 1 130 ? 1.478 4.697 -0.190 1.00 98.69 130 LEU A CA 1
ATOM 1017 C C . LEU A 1 130 ? 2.895 4.120 -0.077 1.00 98.69 130 LEU A C 1
ATOM 1019 O O . LEU A 1 130 ? 3.577 3.959 -1.089 1.00 98.69 130 LEU A O 1
ATOM 1023 N N . LEU A 1 131 ? 3.329 3.744 1.129 1.00 98.69 131 LEU A N 1
ATOM 1024 C CA . LEU A 1 131 ? 4.640 3.126 1.342 1.00 98.69 131 LEU A CA 1
ATOM 1025 C C . LEU A 1 131 ? 4.780 1.802 0.573 1.00 98.69 131 LEU A C 1
ATOM 1027 O O . LEU A 1 131 ? 5.788 1.588 -0.108 1.00 98.69 131 LEU A O 1
ATOM 1031 N N . ILE A 1 132 ? 3.769 0.927 0.625 1.00 98.75 132 ILE A N 1
ATOM 1032 C CA . ILE A 1 132 ? 3.818 -0.346 -0.110 1.00 98.75 132 ILE A CA 1
ATOM 1033 C C . ILE A 1 132 ? 3.674 -0.159 -1.614 1.00 98.75 132 ILE A C 1
ATOM 1035 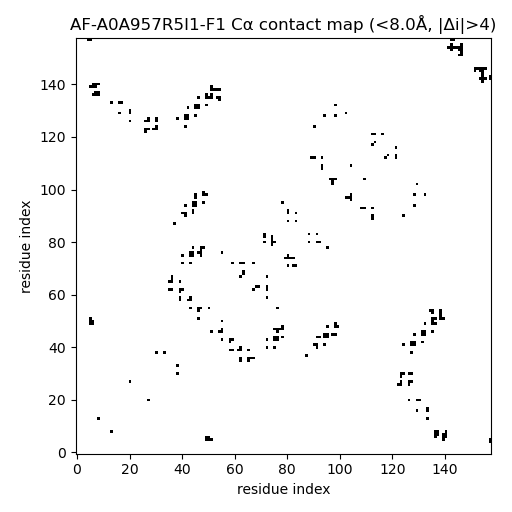O O . ILE A 1 132 ? 4.349 -0.851 -2.372 1.00 98.75 132 ILE A O 1
ATOM 1039 N N . ARG A 1 133 ? 2.887 0.820 -2.067 1.00 98.44 133 ARG A N 1
ATOM 1040 C CA . ARG A 1 133 ? 2.827 1.213 -3.477 1.00 98.44 133 ARG A CA 1
ATOM 1041 C C . ARG A 1 133 ? 4.203 1.611 -4.002 1.00 98.44 133 ARG A C 1
ATOM 1043 O O . ARG A 1 133 ? 4.605 1.106 -5.052 1.00 98.44 133 ARG A O 1
ATOM 1050 N N . ILE A 1 134 ? 4.939 2.443 -3.256 1.00 98.50 134 ILE A N 1
ATOM 1051 C CA . ILE A 1 134 ? 6.304 2.844 -3.620 1.00 98.50 134 ILE A CA 1
ATOM 1052 C C . ILE A 1 134 ? 7.191 1.613 -3.792 1.00 98.50 134 ILE A C 1
ATOM 1054 O O . ILE A 1 134 ? 7.861 1.472 -4.818 1.00 98.50 134 ILE A O 1
ATOM 1058 N N . ALA A 1 135 ? 7.156 0.681 -2.841 1.00 98.44 135 ALA A N 1
ATOM 1059 C CA 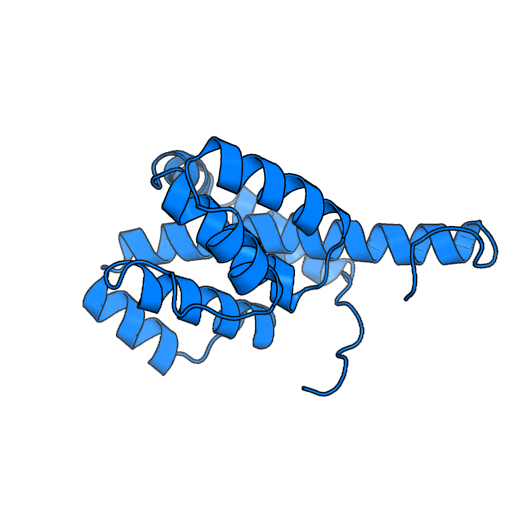. ALA A 1 135 ? 7.944 -0.545 -2.922 1.00 98.44 135 ALA A CA 1
ATOM 1060 C C . ALA A 1 135 ? 7.509 -1.451 -4.090 1.00 98.44 135 ALA A C 1
ATOM 1062 O O . ALA A 1 135 ? 8.352 -1.936 -4.849 1.00 98.44 135 ALA A O 1
ATOM 1063 N N . ASN A 1 136 ? 6.201 -1.650 -4.274 1.00 98.38 136 ASN A N 1
ATOM 1064 C CA . ASN A 1 136 ? 5.630 -2.504 -5.312 1.00 98.38 136 ASN A CA 1
ATOM 1065 C C . ASN A 1 136 ? 6.012 -2.024 -6.714 1.00 98.38 136 ASN A C 1
ATOM 1067 O O . ASN A 1 136 ? 6.622 -2.771 -7.479 1.00 98.38 136 ASN A O 1
ATOM 1071 N N . LEU A 1 137 ? 5.678 -0.774 -7.044 1.00 97.69 137 LEU A N 1
ATOM 1072 C CA . LEU A 1 137 ? 5.908 -0.222 -8.377 1.00 97.69 137 LEU A CA 1
ATOM 1073 C C . LEU A 1 137 ? 7.406 -0.057 -8.651 1.00 97.69 137 LEU A C 1
ATOM 1075 O O . LEU A 1 137 ? 7.826 -0.244 -9.793 1.00 97.69 137 LEU A O 1
ATOM 1079 N N . SER A 1 138 ? 8.230 0.221 -7.634 1.00 97.88 138 SER A N 1
ATOM 1080 C CA . SER A 1 138 ? 9.694 0.224 -7.783 1.00 97.88 138 SER A CA 1
ATOM 1081 C C . SER A 1 138 ? 10.224 -1.171 -8.113 1.00 97.88 138 SER A C 1
ATOM 1083 O O . SER A 1 138 ? 10.993 -1.316 -9.062 1.00 97.88 138 SER A O 1
ATOM 1085 N N . GLY A 1 139 ? 9.766 -2.209 -7.402 1.00 96.94 139 GLY A N 1
ATOM 1086 C CA . GLY A 1 139 ? 10.130 -3.601 -7.681 1.00 96.94 139 GLY A CA 1
ATOM 1087 C C . GLY A 1 139 ? 9.735 -4.039 -9.093 1.00 96.94 139 GLY A C 1
ATOM 1088 O O . GLY A 1 139 ? 10.555 -4.587 -9.826 1.00 96.94 139 GLY A O 1
ATOM 1089 N N . ASN A 1 140 ? 8.519 -3.706 -9.523 1.00 96.31 140 ASN A N 1
ATOM 1090 C CA . ASN A 1 140 ? 8.054 -3.994 -10.880 1.00 96.31 140 ASN A CA 1
ATOM 1091 C C . ASN A 1 140 ? 8.848 -3.219 -11.948 1.00 96.31 140 ASN A C 1
ATOM 1093 O O . ASN A 1 140 ? 9.174 -3.756 -13.006 1.00 96.31 140 ASN A O 1
ATOM 1097 N N . SER A 1 141 ? 9.195 -1.956 -11.679 1.00 95.75 141 SER A N 1
ATOM 1098 C CA . SER A 1 141 ? 10.018 -1.142 -12.589 1.00 95.75 141 SER A CA 1
ATOM 1099 C C . SER A 1 141 ? 11.434 -1.702 -12.717 1.00 95.75 141 SER A C 1
ATOM 1101 O O . SER A 1 141 ? 12.009 -1.693 -13.806 1.00 95.75 141 SER A O 1
ATOM 1103 N N . TYR A 1 142 ? 11.980 -2.222 -11.616 1.00 96.00 142 TYR A N 1
ATOM 1104 C CA . TYR A 1 142 ? 13.271 -2.899 -11.591 1.00 96.00 142 TYR A CA 1
ATOM 1105 C C . TYR A 1 142 ? 13.249 -4.193 -12.411 1.00 96.00 142 TYR A C 1
ATOM 1107 O O . TYR A 1 142 ? 14.167 -4.424 -13.193 1.00 96.00 142 TYR A O 1
ATOM 1115 N N . ASP A 1 143 ? 12.177 -4.983 -12.324 1.00 94.62 143 ASP A N 1
ATOM 1116 C CA . ASP A 1 143 ? 11.974 -6.169 -13.166 1.00 94.62 143 ASP A CA 1
ATOM 1117 C C . ASP A 1 143 ? 11.957 -5.811 -14.666 1.00 94.62 143 ASP A C 1
ATOM 1119 O O . ASP A 1 143 ? 12.659 -6.433 -15.467 1.00 94.62 143 ASP A O 1
ATOM 1123 N N . VAL A 1 144 ? 11.257 -4.737 -15.054 1.00 93.19 144 VAL A N 1
ATOM 1124 C CA . VAL A 1 144 ? 11.277 -4.232 -16.440 1.00 93.19 144 VAL A CA 1
ATOM 1125 C C . VAL A 1 144 ? 12.673 -3.766 -16.861 1.00 93.19 144 VAL A C 1
ATOM 1127 O O . VAL A 1 144 ? 13.097 -4.023 -17.991 1.00 93.19 144 VAL A O 1
ATOM 1130 N N . TRP A 1 145 ? 13.405 -3.083 -15.980 1.00 94.38 145 TRP A N 1
ATOM 1131 C CA . TRP A 1 145 ? 14.782 -2.673 -16.253 1.00 94.38 145 TRP A CA 1
ATOM 1132 C C . TRP A 1 145 ? 15.702 -3.886 -16.446 1.00 94.38 145 TRP A C 1
ATOM 1134 O O . TRP A 1 145 ? 16.423 -3.937 -17.443 1.00 94.38 145 TRP A O 1
ATOM 1144 N N . LEU A 1 146 ? 15.613 -4.891 -15.568 1.00 94.44 146 LEU A N 1
ATOM 1145 C CA . LEU A 1 146 ? 16.361 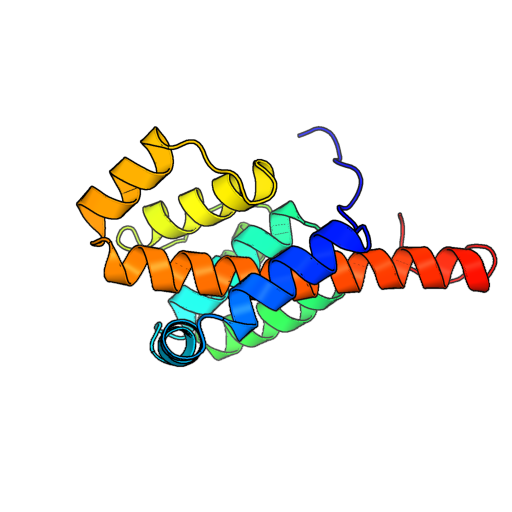-6.146 -15.667 1.00 94.44 146 LEU A CA 1
ATOM 1146 C C . LEU A 1 146 ? 16.084 -6.864 -16.987 1.00 94.44 146 LEU A C 1
ATOM 1148 O O . LEU A 1 146 ? 17.025 -7.284 -17.661 1.00 94.44 146 LEU A O 1
ATOM 1152 N N . ALA A 1 147 ? 14.817 -6.971 -17.390 1.00 92.88 147 ALA A N 1
ATOM 1153 C CA . ALA A 1 147 ? 14.443 -7.574 -18.664 1.00 92.88 147 ALA A CA 1
ATOM 1154 C C . ALA A 1 147 ? 15.079 -6.830 -19.846 1.00 92.88 147 ALA A C 1
ATOM 1156 O O . ALA A 1 147 ? 15.628 -7.460 -20.747 1.00 92.88 147 ALA A O 1
ATOM 1157 N N . ARG A 1 148 ? 15.096 -5.492 -19.819 1.00 92.38 148 ARG A N 1
ATOM 1158 C CA . ARG A 1 148 ? 15.719 -4.682 -20.877 1.00 92.38 148 ARG A CA 1
ATOM 1159 C C . ARG A 1 148 ? 17.232 -4.882 -20.957 1.00 92.38 148 ARG A C 1
ATOM 1161 O O . ARG A 1 148 ? 17.739 -5.139 -22.042 1.00 92.38 148 ARG A O 1
ATOM 1168 N N . VAL A 1 149 ? 17.952 -4.792 -19.836 1.00 95.81 149 VAL A N 1
ATOM 1169 C CA . VAL A 1 149 ? 19.429 -4.876 -19.842 1.00 95.81 149 VAL A CA 1
ATOM 1170 C C . VAL A 1 149 ? 19.953 -6.295 -20.056 1.00 95.81 149 VAL A C 1
ATOM 1172 O O . VAL A 1 149 ? 21.077 -6.473 -20.512 1.00 95.81 149 VAL A O 1
ATOM 1175 N N . SER A 1 150 ? 19.143 -7.310 -19.749 1.00 94.25 150 SER A N 1
ATOM 1176 C CA . SER A 1 150 ? 19.514 -8.721 -19.906 1.00 94.25 150 SER A CA 1
ATOM 1177 C C . SER A 1 150 ? 19.045 -9.350 -21.223 1.00 94.25 150 SER A C 1
ATOM 1179 O O . SER A 1 150 ? 19.278 -10.541 -21.434 1.00 94.25 150 SER A O 1
ATOM 1181 N N . GLY A 1 151 ? 18.354 -8.596 -22.089 1.00 91.75 151 GLY A N 1
ATOM 1182 C CA . GLY A 1 151 ? 17.7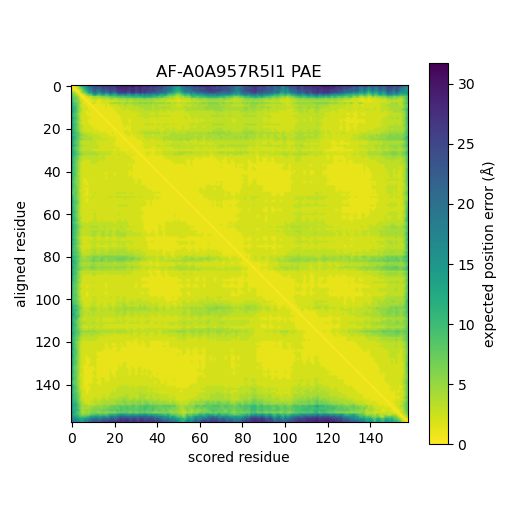39 -9.140 -23.306 1.00 91.75 151 GLY A CA 1
ATOM 1183 C C . GLY A 1 151 ? 16.626 -10.157 -23.018 1.00 91.75 151 GLY A C 1
ATOM 1184 O O . GLY A 1 151 ? 16.485 -11.136 -23.743 1.00 91.75 151 GLY A O 1
ATOM 1185 N N . GLY A 1 152 ? 15.873 -9.963 -21.932 1.00 87.94 152 GLY A N 1
ATOM 1186 C CA . GLY A 1 152 ? 14.751 -10.811 -21.518 1.00 87.94 152 GLY A CA 1
ATOM 1187 C C . GLY A 1 152 ? 15.129 -12.022 -20.663 1.00 87.94 152 GLY A C 1
ATOM 1188 O O . GLY A 1 152 ? 14.275 -12.856 -20.380 1.00 87.94 152 GLY A O 1
ATOM 1189 N N . ARG A 1 153 ? 16.391 -12.146 -20.233 1.00 88.44 153 ARG A N 1
ATOM 1190 C CA . ARG A 1 153 ? 16.847 -13.282 -19.410 1.00 88.44 153 ARG A CA 1
ATOM 1191 C C . ARG A 1 153 ? 16.454 -13.145 -17.938 1.00 88.44 153 ARG A C 1
ATOM 1193 O O . ARG A 1 153 ? 16.303 -14.155 -17.256 1.00 88.44 153 ARG A O 1
ATOM 1200 N N . TRP A 1 154 ? 16.333 -11.915 -17.443 1.00 89.25 154 TRP A N 1
ATOM 1201 C CA . TRP A 1 154 ? 16.008 -11.567 -16.055 1.00 89.25 154 TRP A CA 1
ATOM 1202 C C . TRP A 1 154 ? 14.737 -10.704 -15.980 1.00 89.25 154 TRP A C 1
ATOM 1204 O O . TRP A 1 154 ? 14.259 -10.231 -17.004 1.00 89.25 154 TRP A O 1
ATOM 1214 N N . GLY A 1 155 ? 14.203 -10.480 -14.772 1.00 78.88 155 GLY A N 1
ATOM 1215 C CA . GLY A 1 155 ? 13.035 -9.606 -14.543 1.00 78.88 155 GLY A CA 1
ATOM 1216 C C . GLY A 1 155 ? 11.703 -10.317 -14.261 1.00 78.88 155 GLY A C 1
ATOM 1217 O O . GLY A 1 155 ? 10.673 -9.666 -14.153 1.00 78.88 155 GLY A O 1
ATOM 1218 N N . GLY A 1 156 ? 11.700 -11.649 -14.124 1.00 71.94 156 GLY A N 1
ATOM 1219 C CA . GLY A 1 156 ? 10.461 -12.423 -13.966 1.00 71.94 156 GLY A CA 1
ATOM 1220 C C . GLY A 1 156 ? 9.577 -12.392 -15.223 1.00 71.94 156 GLY A C 1
ATOM 1221 O O . GLY A 1 156 ? 9.850 -11.659 -16.169 1.00 71.94 156 GLY A O 1
ATOM 1222 N N . ALA A 1 157 ? 8.527 -13.217 -15.270 1.00 58.78 157 ALA A N 1
ATOM 1223 C CA . ALA A 1 157 ? 7.549 -13.122 -16.355 1.00 58.78 157 ALA A CA 1
ATOM 1224 C C . ALA A 1 157 ? 6.835 -11.760 -16.258 1.00 58.78 157 ALA A C 1
ATOM 1226 O O . ALA A 1 157 ? 6.274 -11.432 -15.203 1.00 58.78 157 ALA A O 1
ATOM 1227 N N . ALA A 1 158 ? 6.950 -10.957 -17.316 1.00 48.72 158 ALA A N 1
ATOM 1228 C CA . ALA A 1 158 ? 6.267 -9.675 -17.471 1.00 48.72 158 ALA A CA 1
ATOM 1229 C C . ALA A 1 158 ? 4.796 -9.871 -17.846 1.00 48.72 158 ALA A C 1
ATOM 1231 O O . ALA A 1 158 ? 4.514 -10.832 -18.597 1.00 48.72 158 ALA A O 1
#

pLDDT: mean 94.22, std 10.36, range [32.09, 98.81]

Solvent-accessible surface area (backbone atoms only — not comparable to full-atom values): 8580 Å² total; per-residue (Å²): 131,81,88,70,79,70,48,55,65,50,72,71,57,48,52,51,56,51,48,56,50,70,75,35,56,74,49,56,56,49,42,70,73,46,55,60,45,61,48,31,48,39,47,32,24,30,28,34,69,40,64,15,67,69,52,46,56,52,41,50,54,49,23,48,74,48,66,46,54,68,68,46,48,56,32,23,54,71,69,44,60,88,79,46,57,80,94,47,34,66,59,36,51,46,32,35,50,23,42,73,43,73,71,60,51,58,67,71,61,52,50,56,50,30,75,76,57,36,64,70,53,46,54,27,50,53,47,48,51,51,56,44,48,55,52,30,21,50,51,37,37,48,21,54,48,37,18,61,79,54,76,62,76,39,41,71,91,127

Nearest PDB structures (foldseek):
  2gmy-assembly1_C  TM=6.786E-01  e=1.917E-02  Agrobacterium fabrum str. C58
  6k40-assembly3_C  TM=6.696E-01  e=1.077E-01  Deinococcus radiodurans R1 = ATCC 13939 = DSM 20539
  3lvy-assembly2_D  TM=6.737E-01  e=1.976E-01  Streptococcus mutans
  3lvy-assembly3_E  TM=6.161E-01  e=1.183E-01  Streptococcus mutans
  3lvy-assembly3_F  TM=5.510E-01  e=1.028E-01  Streptococcus mutans

Secondary structure (DSSP, 8-state):
---PPPP---HHHHHHHHHHHHH-HHHHHHGGGS-HHHHHHHHHHHHHHHT-HHHHHHHHHHHHHHT--HHHHHHHHTT--TTS-HHHHHHHHHHHHHHHTTT---HHHHHHHHHHH-HHHHHHHHHHHHHHHHHHHHHHHHHHHHHHHTTTSSS---

Radius of gyration: 15.55 Å; Cα contacts (8 Å, |Δi|>4): 178; chains: 1; bounding box: 37×36×39 Å

Mean predicted aligned error: 3.58 Å